Protein AF-A0A544XDK8-F1 (afdb_monomer_lite)

Structure (mmCIF, N/CA/C/O backbone):
data_AF-A0A544XDK8-F1
#
_entry.id   AF-A0A544XDK8-F1
#
loop_
_atom_site.group_PDB
_atom_site.id
_atom_site.type_symbol
_atom_site.label_atom_id
_atom_site.label_alt_id
_atom_site.label_comp_id
_atom_site.label_asym_id
_atom_site.label_entity_id
_atom_site.label_seq_id
_atom_site.pdbx_PDB_ins_code
_atom_site.Cartn_x
_atom_site.Cartn_y
_atom_site.Cartn_z
_atom_site.occupancy
_atom_site.B_iso_or_equiv
_atom_site.auth_seq_id
_atom_site.auth_comp_id
_atom_site.auth_asym_id
_atom_site.auth_atom_id
_atom_site.pdbx_PDB_model_num
ATOM 1 N N . PRO A 1 1 ? -16.382 -0.006 4.318 1.00 72.62 1 PRO A N 1
ATOM 2 C CA . PRO A 1 1 ? -15.056 -0.179 3.676 1.00 72.62 1 PRO A CA 1
ATOM 3 C C . PRO A 1 1 ? -15.163 -1.163 2.504 1.00 72.62 1 PRO A C 1
ATOM 5 O O . PRO A 1 1 ? -15.831 -2.176 2.660 1.00 72.62 1 PRO A O 1
ATOM 8 N N . HIS A 1 2 ? -14.547 -0.857 1.361 1.00 84.00 2 HIS A N 1
ATOM 9 C CA . HIS A 1 2 ? -14.466 -1.773 0.211 1.00 84.00 2 HIS A CA 1
ATOM 10 C C . HIS A 1 2 ? -13.348 -2.791 0.408 1.00 84.00 2 HIS A C 1
ATOM 12 O O . HIS A 1 2 ? -12.327 -2.444 1.019 1.00 84.00 2 HIS A O 1
ATOM 18 N N . ALA A 1 3 ? -13.518 -4.009 -0.109 1.00 91.06 3 ALA A N 1
ATOM 19 C CA . ALA A 1 3 ? -12.446 -5.000 -0.110 1.00 91.06 3 ALA A CA 1
ATOM 20 C C . ALA A 1 3 ? -11.276 -4.520 -0.986 1.00 91.06 3 ALA A C 1
ATOM 22 O O . ALA A 1 3 ? -11.450 -3.694 -1.880 1.00 91.06 3 ALA A O 1
ATOM 23 N N . GLU A 1 4 ? -10.061 -4.998 -0.715 1.00 91.12 4 GLU A N 1
ATOM 24 C CA . GLU A 1 4 ? -8.898 -4.607 -1.521 1.00 91.12 4 GLU A CA 1
ATOM 25 C C . GLU A 1 4 ? -9.044 -5.048 -2.985 1.00 91.12 4 GLU A C 1
ATOM 27 O O . GLU A 1 4 ? -8.711 -4.280 -3.883 1.00 91.12 4 GLU A O 1
ATOM 32 N N . GLU A 1 5 ? -9.626 -6.227 -3.216 1.00 91.94 5 GLU A N 1
ATOM 33 C CA . GLU A 1 5 ? -9.871 -6.754 -4.561 1.00 91.94 5 GLU A CA 1
ATOM 34 C C . GLU A 1 5 ? -10.850 -5.880 -5.356 1.00 91.94 5 GLU A C 1
ATOM 36 O O . GLU A 1 5 ? -10.574 -5.523 -6.495 1.00 91.94 5 GLU A O 1
ATOM 41 N N . GLU A 1 6 ? -11.935 -5.416 -4.726 1.00 94.75 6 GLU A N 1
ATOM 42 C CA . GLU A 1 6 ? -12.893 -4.494 -5.357 1.00 94.75 6 GLU A CA 1
ATOM 43 C C . GLU A 1 6 ? -12.218 -3.182 -5.784 1.00 94.75 6 GLU A C 1
ATOM 45 O O . GLU A 1 6 ? -12.489 -2.645 -6.857 1.00 94.75 6 GLU A O 1
ATOM 50 N N . VAL A 1 7 ? -11.314 -2.657 -4.949 1.00 93.44 7 VAL A N 1
ATOM 51 C CA . VAL A 1 7 ? -10.541 -1.449 -5.272 1.00 93.44 7 VAL A CA 1
ATOM 52 C C . VAL A 1 7 ? -9.577 -1.720 -6.428 1.00 93.44 7 VAL A C 1
ATOM 54 O O . VAL A 1 7 ? -9.443 -0.884 -7.324 1.00 93.44 7 VAL A O 1
ATOM 57 N N . ARG A 1 8 ? -8.918 -2.883 -6.425 1.00 94.88 8 ARG A N 1
ATOM 58 C CA . ARG A 1 8 ? -7.976 -3.303 -7.467 1.00 94.88 8 ARG A CA 1
ATOM 59 C C . ARG A 1 8 ? -8.658 -3.411 -8.826 1.00 94.88 8 ARG A C 1
ATOM 61 O O . ARG A 1 8 ? -8.153 -2.840 -9.793 1.00 94.88 8 ARG A O 1
ATOM 68 N N . GLU A 1 9 ? -9.805 -4.080 -8.880 1.00 95.44 9 GLU A N 1
ATOM 69 C CA . GLU A 1 9 ? -10.622 -4.202 -10.087 1.00 95.44 9 GLU A CA 1
ATOM 70 C C . GLU A 1 9 ? -11.090 -2.828 -10.579 1.00 95.44 9 GLU A C 1
ATOM 72 O O . GLU A 1 9 ? -10.843 -2.466 -11.731 1.00 95.44 9 GLU A O 1
ATOM 77 N N . ALA A 1 10 ? -11.682 -2.016 -9.695 1.00 96.12 10 ALA A N 1
ATOM 78 C CA . ALA A 1 10 ? -12.213 -0.699 -10.051 1.00 96.12 10 ALA A CA 1
ATOM 79 C C . ALA A 1 10 ? -11.143 0.257 -10.605 1.00 96.12 10 ALA A C 1
ATOM 81 O O . ALA A 1 10 ? -11.429 1.074 -11.480 1.00 96.12 10 ALA A O 1
ATOM 82 N N . MET A 1 11 ? -9.908 0.159 -10.106 1.00 95.25 11 MET A N 1
ATOM 83 C CA . MET A 1 11 ? -8.786 0.998 -10.532 1.00 95.25 11 MET A CA 1
ATOM 84 C C . MET A 1 11 ? -7.902 0.349 -11.609 1.00 95.25 11 MET A C 1
ATOM 86 O O . MET A 1 11 ? -6.913 0.957 -12.017 1.00 95.25 11 MET A O 1
ATOM 90 N N . THR A 1 12 ? -8.242 -0.858 -12.086 1.00 96.62 12 THR A N 1
ATOM 91 C CA . THR A 1 12 ? -7.442 -1.618 -13.072 1.00 96.62 12 THR A CA 1
ATOM 92 C C . THR A 1 12 ? -5.976 -1.775 -12.626 1.00 96.62 12 THR A C 1
ATOM 94 O O . THR A 1 12 ? -5.032 -1.575 -13.392 1.00 96.62 12 THR A O 1
ATOM 97 N N . LEU A 1 13 ? -5.760 -2.098 -11.347 1.00 95.00 13 LEU A N 1
ATOM 98 C CA . LEU A 1 13 ? -4.419 -2.234 -10.772 1.00 95.00 13 LEU A CA 1
ATOM 99 C C . LEU A 1 13 ? -3.877 -3.653 -10.972 1.00 95.00 13 LEU A C 1
ATOM 101 O O . LEU A 1 13 ? -4.498 -4.637 -10.573 1.00 95.00 13 LEU A O 1
ATOM 105 N N . ALA A 1 14 ? -2.667 -3.771 -11.524 1.00 94.69 14 ALA A N 1
ATOM 106 C CA . ALA A 1 14 ? -2.001 -5.065 -11.656 1.00 94.69 14 ALA A CA 1
ATOM 107 C C . ALA A 1 14 ? -1.686 -5.681 -10.272 1.00 94.69 14 ALA A C 1
ATOM 109 O O . ALA A 1 14 ? -1.427 -4.931 -9.328 1.00 94.69 14 ALA A O 1
ATOM 110 N N . PRO A 1 15 ? -1.634 -7.023 -10.129 1.00 92.44 15 PRO A N 1
ATOM 111 C CA . PRO A 1 15 ? -1.477 -7.685 -8.824 1.00 92.44 15 PRO A CA 1
ATOM 112 C C . PRO A 1 15 ? -0.221 -7.286 -8.040 1.00 92.44 15 PRO A C 1
ATOM 114 O O . PRO A 1 15 ? -0.214 -7.319 -6.816 1.00 92.44 15 PRO A O 1
ATOM 117 N N . HIS A 1 16 ? 0.844 -6.894 -8.741 1.00 89.8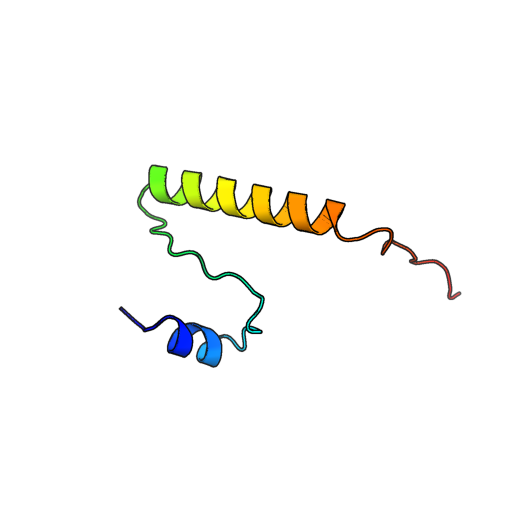1 16 HIS A N 1
ATOM 118 C CA . HIS A 1 16 ? 2.114 -6.498 -8.133 1.00 89.81 16 HIS A CA 1
ATOM 119 C C . HIS A 1 16 ? 2.121 -5.055 -7.605 1.00 89.81 16 HIS A C 1
ATOM 121 O O . HIS A 1 16 ? 3.069 -4.675 -6.923 1.00 89.81 16 HIS A O 1
ATOM 127 N N . ILE A 1 17 ? 1.109 -4.242 -7.933 1.00 93.19 17 ILE A N 1
ATOM 128 C CA . ILE A 1 17 ? 1.009 -2.868 -7.439 1.00 93.19 17 ILE A CA 1
ATOM 129 C C . ILE A 1 17 ? 0.513 -2.916 -5.988 1.00 93.19 17 ILE A C 1
ATOM 131 O O . ILE A 1 17 ? -0.611 -3.389 -5.754 1.00 93.19 17 ILE A O 1
ATOM 135 N N . PRO A 1 18 ? 1.323 -2.453 -5.016 1.00 93.44 18 PRO A N 1
ATOM 136 C CA . PRO A 1 18 ? 0.939 -2.470 -3.613 1.00 93.44 18 PRO A CA 1
ATOM 137 C C . PRO A 1 18 ? -0.173 -1.452 -3.341 1.00 93.44 18 PRO A C 1
ATOM 139 O O . PRO A 1 18 ? -0.134 -0.323 -3.831 1.00 93.44 18 PRO A O 1
ATOM 142 N N . ILE A 1 19 ? -1.148 -1.845 -2.521 1.00 94.00 19 ILE A N 1
ATOM 143 C CA . ILE A 1 19 ? -2.207 -0.965 -2.021 1.00 94.00 19 ILE A CA 1
ATOM 144 C C . ILE A 1 19 ? -1.926 -0.680 -0.546 1.00 94.00 19 ILE A C 1
ATOM 146 O O . ILE A 1 19 ? -1.781 -1.594 0.261 1.00 94.00 19 ILE A O 1
ATOM 150 N N . VAL A 1 20 ? -1.858 0.602 -0.186 1.00 94.19 20 VAL A N 1
ATOM 151 C CA . VAL A 1 20 ? -1.655 1.057 1.196 1.00 94.19 20 VAL A CA 1
ATOM 152 C C . VAL A 1 20 ? -2.885 1.845 1.629 1.00 94.19 20 VAL A C 1
ATOM 154 O O . VAL A 1 20 ? -3.345 2.740 0.920 1.00 94.19 20 VAL A O 1
ATOM 157 N N . ARG A 1 21 ? -3.451 1.499 2.789 1.00 93.75 21 ARG A N 1
ATOM 158 C CA . ARG A 1 21 ? -4.552 2.261 3.389 1.00 93.75 21 ARG A CA 1
ATOM 159 C C . ARG A 1 21 ? -3.987 3.468 4.123 1.00 93.75 21 ARG A C 1
ATOM 161 O O . ARG A 1 21 ? -3.109 3.322 4.965 1.00 93.75 21 ARG A O 1
ATOM 168 N N . THR A 1 22 ? -4.564 4.631 3.853 1.00 96.19 22 THR A N 1
ATOM 169 C CA . THR A 1 22 ? -4.140 5.894 4.452 1.00 96.19 22 THR A CA 1
ATOM 170 C C . THR A 1 22 ? -5.367 6.719 4.779 1.00 96.19 22 THR A C 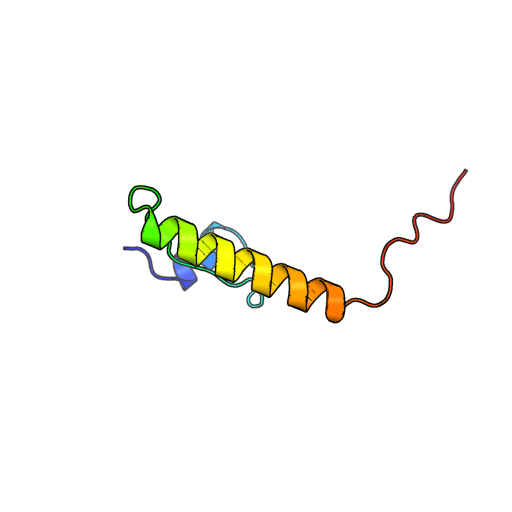1
ATOM 172 O O . THR A 1 22 ? -6.166 7.025 3.893 1.00 96.19 22 THR A O 1
ATOM 175 N N . ASP A 1 23 ? -5.506 7.113 6.041 1.00 96.88 23 ASP A N 1
ATOM 176 C CA . ASP A 1 23 ? -6.361 8.242 6.386 1.00 96.88 23 ASP A CA 1
ATOM 177 C C . ASP A 1 23 ? -5.566 9.532 6.164 1.00 96.88 23 ASP A C 1
ATOM 179 O O . ASP A 1 23 ? -4.545 9.760 6.814 1.00 96.88 23 ASP A O 1
ATOM 183 N N . ALA A 1 24 ? -6.020 10.358 5.223 1.00 96.81 24 ALA A N 1
ATOM 184 C CA . ALA A 1 24 ? -5.382 11.624 4.875 1.00 96.81 24 ALA A CA 1
ATOM 185 C C . ALA A 1 24 ? -5.564 12.718 5.943 1.00 96.81 24 ALA A C 1
ATOM 187 O O . A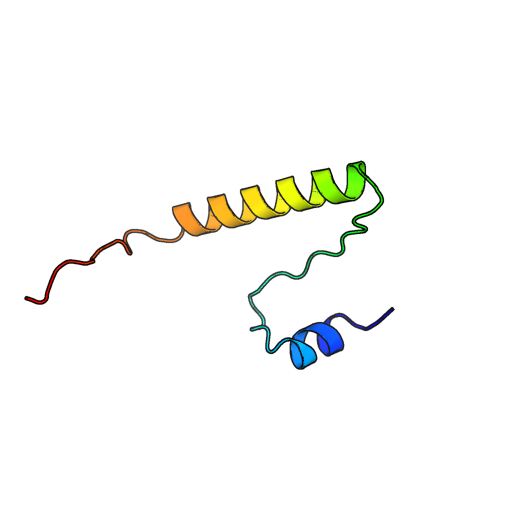LA A 1 24 ? -4.865 13.731 5.907 1.00 96.81 24 ALA A O 1
ATOM 188 N N . ARG A 1 25 ? -6.516 12.548 6.869 1.00 97.06 25 ARG A N 1
ATOM 189 C CA . ARG A 1 25 ? -6.794 13.510 7.948 1.00 97.06 25 ARG A CA 1
ATOM 190 C C . ARG A 1 25 ? -5.953 13.250 9.193 1.00 97.06 25 ARG A C 1
ATOM 192 O O . ARG A 1 25 ? -5.832 14.141 10.030 1.00 97.06 25 ARG A O 1
ATOM 199 N N . ASP A 1 26 ? -5.359 12.065 9.299 1.00 98.50 26 ASP A N 1
ATOM 200 C CA . ASP A 1 26 ? -4.424 11.718 10.360 1.00 98.50 26 ASP A CA 1
ATOM 201 C C . ASP A 1 26 ? -2.973 11.893 9.889 1.00 98.50 26 ASP A C 1
ATOM 203 O O . ASP A 1 26 ? -2.491 11.251 8.954 1.00 98.50 26 ASP A O 1
ATOM 207 N N . ARG A 1 27 ? -2.250 12.775 10.581 1.00 98.00 27 ARG A N 1
ATOM 208 C CA . ARG A 1 27 ? -0.873 13.141 10.252 1.00 98.00 27 ARG A CA 1
ATOM 209 C C . ARG A 1 27 ? 0.105 11.972 10.380 1.00 98.00 27 ARG A C 1
ATOM 211 O O . ARG A 1 27 ? 1.021 11.881 9.560 1.00 98.00 27 ARG A O 1
ATOM 218 N N . GLU A 1 28 ? -0.055 11.099 11.375 1.00 98.31 28 GLU A N 1
ATOM 219 C CA . GLU A 1 28 ? 0.856 9.955 11.544 1.00 98.31 28 GLU A CA 1
ATOM 220 C C . GLU A 1 28 ? 0.594 8.872 10.487 1.00 98.31 28 GLU A C 1
ATOM 222 O O . GLU A 1 28 ? 1.542 8.299 9.939 1.00 98.31 28 GLU A O 1
ATOM 227 N N . SER A 1 29 ? -0.672 8.671 10.108 1.00 98.06 29 SER A N 1
ATOM 228 C CA . SER A 1 29 ? -1.068 7.833 8.968 1.00 98.06 29 SER A CA 1
ATOM 229 C C . SER A 1 29 ? -0.438 8.316 7.651 1.00 98.06 29 SER A C 1
ATOM 231 O O . SER A 1 29 ? 0.206 7.536 6.936 1.00 98.06 29 SER A O 1
ATOM 233 N N . VAL A 1 30 ? -0.536 9.617 7.351 1.00 98.31 30 VAL A N 1
ATOM 234 C CA . VAL A 1 30 ? 0.074 10.202 6.142 1.00 98.31 30 VAL A CA 1
ATOM 235 C C . VAL A 1 30 ? 1.592 10.043 6.155 1.00 98.31 30 VAL A C 1
ATOM 237 O O . VAL A 1 30 ? 2.177 9.606 5.164 1.00 98.31 30 VAL A O 1
ATOM 240 N N . LYS A 1 31 ? 2.245 10.355 7.278 1.00 98.12 31 LYS A N 1
ATOM 241 C CA . LYS A 1 31 ? 3.699 10.218 7.421 1.00 98.12 31 LYS A CA 1
ATOM 242 C C . LYS A 1 31 ? 4.158 8.780 7.175 1.00 98.12 31 LYS A C 1
ATOM 244 O O . LYS A 1 31 ? 5.096 8.574 6.410 1.00 98.12 31 LYS A O 1
ATOM 249 N N . SER A 1 32 ? 3.479 7.803 7.774 1.00 98.12 32 SER A N 1
ATOM 250 C CA . SER A 1 32 ? 3.798 6.380 7.598 1.00 98.12 32 SER A CA 1
ATOM 251 C C . SER A 1 32 ? 3.644 5.947 6.139 1.00 98.12 32 SER A C 1
ATOM 253 O O . SER A 1 32 ? 4.532 5.308 5.585 1.00 98.12 32 SER A O 1
ATOM 255 N N . THR A 1 33 ? 2.573 6.395 5.479 1.00 97.81 33 THR A N 1
ATOM 256 C CA . THR A 1 33 ? 2.331 6.125 4.052 1.00 97.81 33 THR A CA 1
ATOM 257 C C . THR A 1 33 ? 3.451 6.665 3.166 1.00 97.81 33 THR A C 1
ATOM 259 O O . THR A 1 33 ? 3.916 5.975 2.260 1.00 97.81 33 THR A O 1
ATOM 262 N N . LEU A 1 34 ? 3.907 7.894 3.424 1.00 97.88 34 LEU A N 1
ATOM 263 C CA . LEU A 1 34 ? 4.986 8.507 2.648 1.00 97.88 34 LEU A CA 1
ATOM 264 C C . LEU A 1 34 ? 6.321 7.781 2.842 1.00 97.88 34 LEU A C 1
ATOM 266 O O . LEU A 1 34 ? 7.075 7.647 1.880 1.00 97.88 34 LEU A O 1
ATOM 270 N N . ILE A 1 35 ? 6.599 7.280 4.048 1.00 97.25 35 ILE A N 1
ATOM 271 C CA . ILE A 1 35 ? 7.777 6.444 4.307 1.00 97.25 35 ILE A CA 1
ATOM 272 C C . ILE A 1 35 ? 7.700 5.166 3.463 1.00 97.25 35 ILE A C 1
ATOM 274 O O . ILE A 1 35 ? 8.604 4.923 2.665 1.00 97.25 35 ILE A O 1
ATOM 278 N N . THR A 1 36 ? 6.588 4.424 3.542 1.00 97.00 36 THR A N 1
ATOM 279 C CA . THR A 1 36 ? 6.379 3.197 2.752 1.00 97.00 36 THR A CA 1
ATOM 280 C C . THR A 1 36 ? 6.508 3.448 1.248 1.00 97.00 36 THR A C 1
ATOM 282 O O . THR A 1 36 ? 7.131 2.661 0.535 1.00 97.00 36 THR A O 1
ATOM 285 N N . LEU A 1 37 ? 5.966 4.564 0.750 1.00 96.38 37 LEU A N 1
ATOM 286 C CA . LEU A 1 37 ? 6.090 4.950 -0.656 1.00 96.38 37 LEU A CA 1
ATOM 287 C C . LEU A 1 37 ? 7.554 5.161 -1.062 1.00 96.38 37 LEU A C 1
ATOM 289 O O . LEU A 1 37 ? 7.985 4.675 -2.109 1.00 96.38 37 LEU A O 1
ATOM 293 N N . VAL A 1 38 ? 8.320 5.896 -0.253 1.00 96.81 38 VAL A N 1
ATOM 294 C CA . VAL A 1 38 ? 9.729 6.186 -0.549 1.00 96.81 38 VAL A CA 1
ATOM 295 C C . VAL A 1 38 ? 10.572 4.915 -0.494 1.00 96.81 38 VAL A C 1
ATOM 297 O O . VAL A 1 38 ? 11.393 4.717 -1.392 1.00 96.81 38 VAL A O 1
ATOM 300 N N . GLU A 1 39 ? 10.350 4.049 0.495 1.00 95.69 39 GLU A N 1
ATOM 301 C CA . GLU A 1 39 ? 11.006 2.741 0.608 1.00 95.69 39 GLU A CA 1
ATOM 302 C C . GLU A 1 39 ? 10.739 1.882 -0.629 1.00 95.69 39 GLU A C 1
ATOM 304 O O . GLU A 1 39 ? 11.686 1.441 -1.283 1.00 95.69 39 GLU A O 1
ATOM 309 N N . HIS A 1 40 ? 9.469 1.736 -1.022 1.00 93.62 40 HIS A N 1
ATOM 310 C CA . HIS A 1 40 ? 9.092 0.989 -2.221 1.00 93.62 40 HIS A CA 1
ATOM 311 C C . HIS A 1 40 ? 9.768 1.556 -3.473 1.00 93.62 40 HIS A C 1
ATOM 313 O O . HIS A 1 40 ? 10.386 0.822 -4.249 1.00 93.62 40 HIS A O 1
ATOM 319 N N . ALA A 1 41 ? 9.728 2.881 -3.633 1.00 92.75 41 ALA A N 1
ATOM 320 C CA . ALA A 1 41 ? 10.370 3.540 -4.752 1.00 92.75 41 AL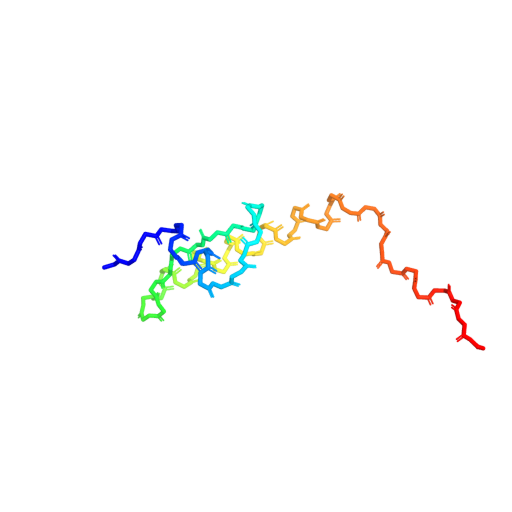A A CA 1
ATOM 321 C C . ALA A 1 41 ? 11.884 3.287 -4.751 1.00 92.75 41 ALA A C 1
ATOM 323 O O . ALA A 1 41 ? 12.426 3.000 -5.807 1.00 92.75 41 ALA A O 1
ATOM 324 N N . LEU A 1 42 ? 12.580 3.371 -3.608 1.00 94.62 42 LEU A N 1
ATOM 325 C CA . LEU A 1 42 ? 14.015 3.055 -3.480 1.00 94.62 42 LEU A CA 1
ATOM 326 C C . LEU A 1 42 ? 14.334 1.609 -3.876 1.00 94.62 42 LEU A C 1
ATOM 328 O O . LEU A 1 42 ? 15.255 1.398 -4.665 1.00 94.62 42 LEU A O 1
ATOM 332 N N . THR A 1 43 ? 13.546 0.635 -3.421 1.00 91.38 43 THR A N 1
ATOM 333 C CA . THR A 1 43 ? 13.708 -0.772 -3.815 1.00 91.38 43 THR A CA 1
ATOM 334 C C . THR A 1 43 ? 13.554 -0.962 -5.325 1.00 91.38 43 THR A C 1
ATOM 336 O O . THR A 1 43 ? 14.361 -1.664 -5.933 1.00 91.38 43 THR A O 1
ATOM 339 N N . MET A 1 44 ? 12.588 -0.287 -5.961 1.00 88.56 44 MET A N 1
ATOM 340 C CA . MET A 1 44 ? 12.397 -0.373 -7.414 1.00 88.56 44 MET A CA 1
ATOM 341 C C . MET A 1 44 ? 13.592 0.169 -8.210 1.00 88.56 44 MET A C 1
ATOM 343 O O . MET A 1 44 ? 13.967 -0.424 -9.214 1.00 88.56 44 MET A O 1
ATOM 347 N N . ARG A 1 45 ? 14.229 1.264 -7.770 1.00 76.81 45 ARG A N 1
ATOM 348 C CA . ARG A 1 45 ? 15.402 1.844 -8.478 1.00 76.81 45 ARG A CA 1
ATOM 349 C C . ARG A 1 45 ? 16.634 0.956 -8.352 1.00 76.81 45 ARG A C 1
ATOM 351 O O . ARG A 1 45 ? 17.426 0.891 -9.282 1.00 76.81 45 ARG A O 1
ATOM 358 N N . VAL A 1 46 ? 16.788 0.265 -7.223 1.00 63.88 46 VAL A N 1
ATOM 359 C CA . VAL A 1 46 ? 17.874 -0.708 -7.026 1.00 63.88 46 VAL A CA 1
ATOM 360 C C . VAL A 1 46 ? 17.627 -1.981 -7.848 1.00 63.88 46 VAL A C 1
ATOM 362 O O . VAL A 1 46 ? 18.578 -2.601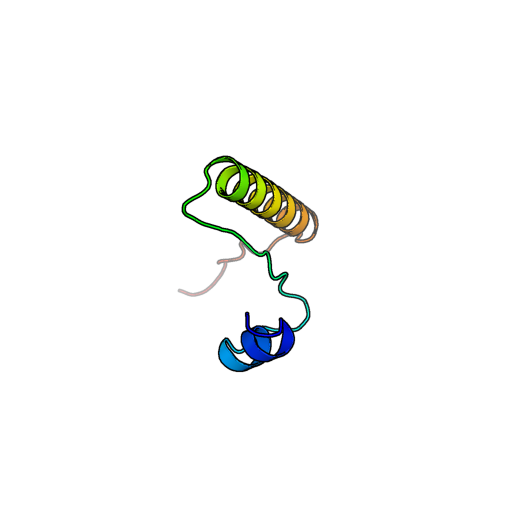 -8.314 1.00 63.88 46 VAL A O 1
ATOM 365 N N . ALA A 1 47 ? 16.361 -2.339 -8.088 1.00 58.69 47 ALA A N 1
ATOM 366 C CA . ALA A 1 47 ? 15.970 -3.491 -8.899 1.00 58.69 47 ALA A CA 1
ATOM 367 C C . ALA A 1 47 ? 15.959 -3.235 -10.423 1.00 58.69 47 ALA A C 1
ATOM 369 O O . ALA A 1 47 ? 15.836 -4.195 -11.182 1.00 58.69 47 ALA A O 1
ATOM 370 N N . VAL A 1 48 ? 16.107 -1.983 -10.888 1.00 51.66 48 VAL A N 1
ATOM 371 C CA . VAL A 1 48 ? 16.173 -1.630 -12.321 1.00 51.66 48 VAL A CA 1
ATOM 372 C C . VAL A 1 48 ? 17.572 -1.111 -12.692 1.00 51.66 48 VAL A C 1
ATOM 374 O O . VAL A 1 48 ? 17.837 0.091 -12.598 1.00 51.66 48 VAL A O 1
ATOM 377 N N . PRO A 1 49 ? 18.484 -1.971 -13.183 1.00 47.19 49 PRO A N 1
ATOM 378 C CA . PRO A 1 49 ? 19.657 -1.520 -13.917 1.00 47.19 49 PRO A CA 1
ATOM 379 C C . PRO A 1 49 ? 19.212 -0.989 -15.291 1.00 47.19 49 PRO A C 1
ATOM 381 O O . PRO A 1 49 ? 18.921 -1.758 -16.200 1.00 47.19 49 PRO A O 1
ATOM 384 N N . GLY A 1 50 ? 19.166 0.337 -15.441 1.00 57.56 50 GLY A N 1
ATOM 385 C CA . GLY A 1 50 ? 19.149 1.015 -16.741 1.00 57.56 50 GLY A CA 1
ATOM 386 C C . GLY A 1 50 ? 17.815 1.030 -17.495 1.00 57.56 50 GLY A C 1
ATOM 387 O O . GLY A 1 50 ? 17.555 0.197 -18.354 1.00 57.56 50 GLY A O 1
ATOM 388 N N . SER A 1 51 ? 17.034 2.095 -17.312 1.00 58.56 51 SER A N 1
ATOM 389 C CA . SER A 1 51 ? 15.997 2.489 -18.275 1.00 58.56 51 SER A CA 1
ATOM 390 C C . SER A 1 51 ? 15.951 4.008 -18.467 1.00 58.56 51 SER A C 1
ATOM 392 O O . SER A 1 51 ? 14.892 4.617 -18.395 1.00 58.56 51 SER A O 1
ATOM 394 N N . ASN A 1 52 ? 17.114 4.617 -18.729 1.00 54.22 52 ASN A N 1
ATOM 395 C CA . ASN A 1 52 ? 17.223 5.989 -19.248 1.00 54.22 52 ASN A CA 1
ATOM 396 C C . ASN A 1 52 ? 17.840 6.024 -20.661 1.00 54.22 52 ASN A C 1
ATOM 398 O O . ASN A 1 52 ? 18.432 7.025 -21.059 1.00 54.22 52 ASN A O 1
ATOM 402 N N . LEU A 1 53 ? 17.686 4.962 -21.457 1.00 52.94 53 LEU A N 1
ATOM 403 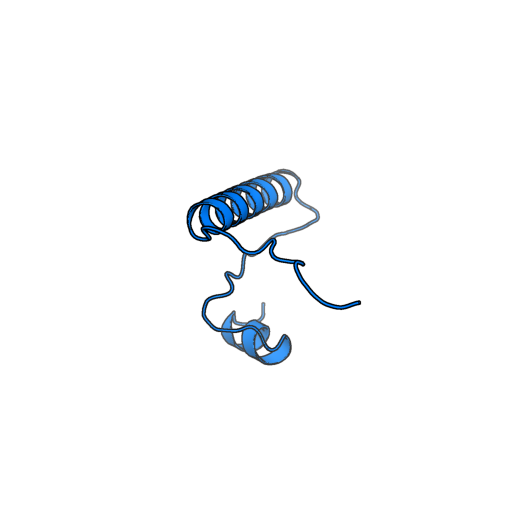C CA . LEU A 1 53 ? 18.016 5.003 -22.885 1.00 52.94 53 LEU A CA 1
ATOM 404 C C . LEU A 1 53 ? 16.893 5.702 -23.666 1.00 52.94 53 LEU A C 1
ATOM 406 O O . LEU A 1 53 ? 16.155 5.078 -24.418 1.00 52.94 53 LEU A O 1
ATOM 410 N N . HIS A 1 54 ? 16.822 7.028 -23.536 1.00 53.16 54 HIS A N 1
ATOM 411 C CA . HIS A 1 54 ? 16.381 7.890 -24.637 1.00 53.16 54 HIS A CA 1
ATOM 412 C C . HIS A 1 54 ? 17.570 8.125 -25.587 1.00 53.16 54 HIS A C 1
ATOM 414 O O . HIS A 1 54 ? 17.987 9.255 -25.826 1.00 53.16 54 HIS A O 1
ATOM 420 N N . GLN A 1 55 ? 18.147 7.037 -26.107 1.00 57.00 55 GLN A N 1
ATOM 421 C CA . GLN A 1 55 ? 19.102 7.068 -27.211 1.00 57.00 55 GLN A CA 1
ATOM 422 C C . GLN A 1 55 ? 18.376 6.568 -28.463 1.00 57.00 55 GLN A C 1
ATOM 424 O O . GLN A 1 55 ? 18.135 5.373 -28.609 1.00 57.00 55 GLN A O 1
ATOM 429 N N . GLY A 1 56 ? 18.072 7.497 -29.372 1.00 54.22 56 GLY A N 1
ATOM 430 C CA . GLY A 1 56 ? 17.761 7.199 -30.770 1.00 54.22 56 GLY A CA 1
ATOM 431 C C . GLY A 1 56 ? 16.338 7.536 -31.207 1.00 54.22 56 GLY A C 1
ATOM 432 O O . GLY A 1 56 ? 15.450 6.698 -31.091 1.00 54.22 56 GLY A O 1
ATOM 433 N N . ARG A 1 57 ? 16.162 8.733 -31.790 1.00 56.53 57 ARG A N 1
ATOM 434 C CA . ARG A 1 57 ? 15.673 8.947 -33.173 1.00 56.53 57 ARG A CA 1
ATOM 435 C C . ARG A 1 57 ? 15.262 10.413 -33.374 1.00 56.53 57 ARG A C 1
ATOM 437 O O . ARG A 1 57 ? 14.112 10.745 -33.124 1.00 56.53 57 ARG A O 1
ATOM 444 N N . VAL A 1 58 ? 16.200 11.261 -33.799 1.00 49.50 58 VAL A N 1
ATOM 445 C CA . VAL A 1 58 ? 16.268 11.972 -35.099 1.00 49.50 58 VAL A CA 1
ATOM 446 C C . VAL A 1 58 ? 17.553 12.788 -35.151 1.00 49.50 58 VAL A C 1
ATOM 448 O O . VAL A 1 58 ? 17.914 13.373 -34.109 1.00 49.50 58 VAL A O 1
#

Secondary structure (DSSP, 8-state):
---HHHHHHHTT--TTS------TT-HHHHHHHHHHHHHHHHHHHHH-----------

Foldseek 3Di:
DDDPVVVCVVVVNDPPDDDDDADPVDPVRVVVVVVVVVVVVVVVVVVDDDDPPPDDDD

Radius of gyration: 16.2 Å; chains: 1; bounding box: 35×21×47 Å

pLDDT: mean 85.24, std 16.97, range [47.19, 98.5]

Sequence (58 aa):
PHAEEEVREAMTLAPHIPIVRTDARDRESVKSTLITLVEHALTMRVAVPGSNLHQGRV